Protein AF-A0A9E4DW51-F1 (afdb_monomer_lite)

Secondary structure (DSSP, 8-state):
----TTSS--TT--HHHHHHHHHHHTTS-HHHHHHHHT--HHHHHHHHHHTTHHHHHHHHHHHHHHHHHHHHHHHHHHHHHHHHHHHHHHHHHHHHHHHHHHHHHHHHS---HHHHHHHHHHHHHHHHHHHHHHHHHHHHHHHTT---

pLDDT: mean 76.55, std 10.29, range [35.62, 88.44]

Sequence (148 aa):
MMDFPYDQPLEDEKPRPFTWFMRYRDMESCTEAAPKKGVSLRSLKQYSVDFHWQQRCEAYDTQIAKEAAKTLMEKRQNELDAFIDQDFSIATRMQGLVDKKLEVLEETEDVDVKELRTLAGAYKESRVWVQELLGLLEDEREGTGEKG

Radius of gyration: 31.22 Å; chains: 1; bounding box: 61×28×83 Å

Structure (mmCIF, N/CA/C/O backbone):
data_AF-A0A9E4DW51-F1
#
_entry.id   AF-A0A9E4DW51-F1
#
loop_
_atom_site.group_PDB
_atom_site.id
_atom_site.type_symbol
_atom_site.label_atom_id
_atom_site.label_alt_id
_atom_site.label_comp_id
_atom_site.label_asym_id
_atom_site.label_entity_id
_atom_site.label_seq_id
_atom_site.pdbx_PDB_ins_code
_atom_site.Cartn_x
_atom_site.Cartn_y
_atom_site.Cartn_z
_atom_site.occupancy
_atom_site.B_iso_or_equiv
_atom_site.auth_seq_id
_atom_site.auth_comp_id
_atom_site.auth_asym_id
_atom_site.auth_atom_id
_atom_site.pdbx_PDB_model_num
ATOM 1 N N . MET A 1 1 ? 1.664 -14.197 -12.665 1.00 48.12 1 MET A N 1
ATOM 2 C CA . MET A 1 1 ? 2.814 -13.498 -13.269 1.00 48.12 1 MET A CA 1
ATOM 3 C C . MET A 1 1 ? 2.240 -12.762 -14.466 1.00 48.12 1 MET A C 1
ATOM 5 O O . MET A 1 1 ? 1.739 -13.443 -15.349 1.00 48.12 1 MET A O 1
ATOM 9 N N . MET A 1 2 ? 2.103 -11.432 -14.415 1.00 47.06 2 MET A N 1
ATOM 10 C CA . MET A 1 2 ? 1.640 -10.682 -15.592 1.00 47.06 2 MET A CA 1
ATOM 11 C C . MET A 1 2 ? 2.735 -10.752 -16.657 1.00 47.06 2 MET A C 1
ATOM 13 O O . MET A 1 2 ? 3.902 -10.558 -16.329 1.00 47.06 2 MET A O 1
ATOM 17 N N . ASP A 1 3 ? 2.353 -11.052 -17.896 1.00 54.34 3 ASP A N 1
ATOM 18 C CA . ASP A 1 3 ? 3.236 -10.946 -19.057 1.00 54.34 3 ASP A CA 1
ATOM 19 C C . ASP A 1 3 ? 3.535 -9.459 -19.275 1.00 54.34 3 ASP A C 1
ATOM 21 O O . ASP A 1 3 ? 2.663 -8.686 -19.680 1.00 54.34 3 ASP A O 1
ATOM 25 N N . PHE A 1 4 ? 4.749 -9.031 -18.934 1.00 62.12 4 PHE A N 1
ATOM 26 C CA . PHE A 1 4 ? 5.178 -7.668 -19.199 1.00 62.12 4 PHE A CA 1
ATOM 27 C C . PHE A 1 4 ? 5.436 -7.526 -20.708 1.00 62.12 4 PHE A C 1
ATOM 29 O O . PHE A 1 4 ? 6.161 -8.347 -21.274 1.00 62.12 4 PHE A O 1
ATOM 36 N N . PRO A 1 5 ? 4.905 -6.494 -21.388 1.00 62.78 5 PRO A N 1
ATOM 37 C CA . PRO A 1 5 ? 5.003 -6.382 -22.845 1.00 62.78 5 PRO A CA 1
ATOM 38 C C . PRO A 1 5 ? 6.446 -6.313 -23.366 1.00 62.78 5 PRO A C 1
ATOM 40 O O . PRO A 1 5 ? 6.681 -6.603 -24.535 1.00 62.78 5 PRO A O 1
ATOM 43 N N . TYR A 1 6 ? 7.425 -5.979 -22.514 1.00 64.25 6 TYR A N 1
ATOM 44 C CA . TYR A 1 6 ? 8.845 -5.984 -22.880 1.00 64.25 6 TYR A CA 1
ATOM 45 C C . TYR A 1 6 ? 9.662 -7.139 -22.283 1.00 64.25 6 TYR A C 1
ATOM 47 O O . TYR A 1 6 ? 10.870 -7.169 -22.516 1.00 64.25 6 TYR A O 1
ATOM 55 N N . ASP A 1 7 ? 9.034 -8.088 -21.577 1.00 67.88 7 ASP A N 1
ATOM 56 C CA . ASP A 1 7 ? 9.627 -9.399 -21.254 1.00 67.88 7 ASP A CA 1
ATOM 57 C C . ASP A 1 7 ? 9.482 -10.392 -22.425 1.00 67.88 7 ASP A C 1
ATOM 59 O O . ASP A 1 7 ? 9.924 -11.541 -22.347 1.00 67.88 7 ASP A O 1
ATOM 63 N N . GLN A 1 8 ? 8.931 -9.927 -23.548 1.00 73.44 8 GLN A N 1
ATOM 64 C CA . GLN A 1 8 ? 8.915 -10.627 -24.823 1.00 73.44 8 GLN A CA 1
ATOM 65 C C . GLN A 1 8 ? 9.781 -9.880 -25.855 1.00 73.44 8 GLN A C 1
ATOM 67 O O . GLN A 1 8 ? 9.911 -8.648 -25.793 1.00 73.44 8 GLN A O 1
ATOM 72 N N . PRO A 1 9 ? 10.419 -10.604 -26.793 1.00 76.44 9 PRO A N 1
ATOM 73 C CA . PRO A 1 9 ? 11.093 -9.976 -27.922 1.00 76.44 9 PRO A CA 1
ATOM 74 C C . PRO A 1 9 ? 10.082 -9.190 -28.761 1.00 76.44 9 PRO A C 1
ATOM 76 O O . PRO A 1 9 ? 8.945 -9.626 -28.938 1.00 76.44 9 PRO A O 1
ATOM 79 N N . LEU A 1 10 ? 10.506 -8.045 -29.304 1.00 80.44 10 LEU A N 1
ATOM 80 C CA . LEU A 1 10 ? 9.725 -7.368 -30.342 1.00 80.44 10 LEU A CA 1
ATOM 81 C C . LEU A 1 10 ? 9.589 -8.286 -31.569 1.00 80.44 10 LEU A C 1
ATOM 83 O O . LEU A 1 10 ? 10.426 -9.160 -31.782 1.00 80.44 10 LEU A O 1
ATOM 87 N N . GLU A 1 11 ? 8.559 -8.070 -32.388 1.00 74.31 11 GLU A N 1
ATOM 88 C CA . GLU A 1 11 ? 8.209 -8.946 -33.522 1.00 74.31 11 GLU A CA 1
ATOM 89 C C . GLU A 1 11 ? 9.388 -9.162 -34.499 1.00 74.31 11 GLU A C 1
ATOM 91 O O . GLU A 1 11 ? 9.609 -10.273 -34.982 1.00 74.31 11 GLU A O 1
ATOM 96 N N . ASP A 1 12 ? 10.229 -8.135 -34.671 1.00 79.38 12 ASP A N 1
ATOM 97 C CA . ASP A 1 12 ? 11.446 -8.165 -35.497 1.00 79.38 12 ASP A CA 1
ATOM 98 C C . ASP A 1 12 ? 12.749 -8.414 -34.700 1.00 79.38 12 ASP A C 1
ATOM 100 O O . ASP A 1 12 ? 13.848 -8.506 -35.265 1.00 79.38 12 ASP A O 1
ATOM 104 N N . GLU A 1 13 ? 12.673 -8.522 -33.370 1.00 77.00 13 GLU A N 1
ATO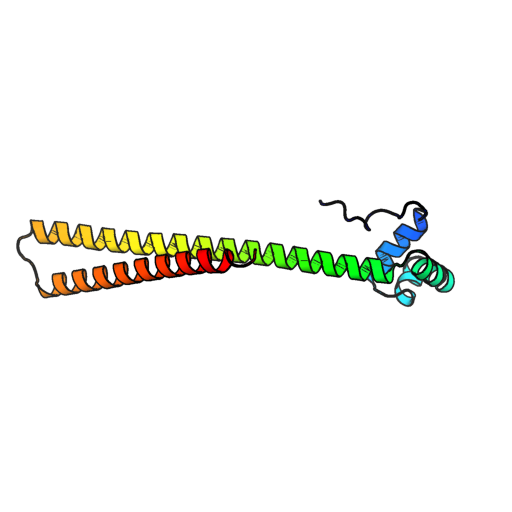M 105 C CA . GLU A 1 13 ? 13.830 -8.734 -32.500 1.00 77.00 13 GLU A CA 1
ATOM 106 C C . GLU A 1 13 ? 14.179 -10.222 -32.429 1.00 77.00 13 GLU A C 1
ATOM 108 O O . GLU A 1 13 ? 13.502 -11.045 -31.814 1.00 77.00 13 GLU A O 1
ATOM 113 N N . LYS A 1 14 ? 15.309 -10.590 -33.041 1.00 78.81 14 LYS A N 1
ATOM 114 C CA . LYS A 1 14 ? 15.816 -11.965 -32.950 1.00 78.81 14 LYS A CA 1
ATOM 115 C C . LYS A 1 14 ? 16.011 -12.365 -31.471 1.00 78.81 14 LYS A C 1
ATOM 117 O O . LYS A 1 14 ? 16.449 -11.538 -30.668 1.00 78.81 14 LYS A O 1
ATOM 122 N N . PRO A 1 15 ? 15.851 -13.657 -31.112 1.00 76.69 15 PRO A N 1
ATOM 123 C CA . PRO A 1 15 ? 15.961 -14.115 -29.721 1.00 76.69 15 PRO A CA 1
ATOM 124 C C . PRO A 1 15 ? 17.280 -13.735 -29.032 1.00 76.69 15 PRO A C 1
ATOM 126 O O . PRO A 1 15 ? 17.330 -13.494 -27.830 1.00 76.69 15 PRO A O 1
ATOM 129 N N . ARG A 1 16 ? 18.378 -13.668 -29.792 1.00 78.06 16 ARG A N 1
ATOM 130 C CA . ARG A 1 16 ? 19.718 -13.391 -29.261 1.00 78.06 16 ARG A CA 1
ATOM 131 C C . ARG A 1 16 ? 19.882 -11.929 -28.785 1.00 78.06 16 ARG A C 1
ATOM 133 O O . ARG A 1 16 ? 20.267 -11.775 -27.625 1.00 78.06 16 ARG A O 1
ATOM 140 N N . PRO A 1 17 ? 19.566 -10.891 -29.590 1.00 78.50 17 PRO A N 1
ATOM 141 C CA . PRO A 1 17 ? 19.430 -9.503 -29.130 1.00 78.50 17 PRO A CA 1
ATOM 142 C C . PRO A 1 17 ? 18.559 -9.326 -27.887 1.00 78.50 17 PRO A C 1
ATOM 144 O O . PRO A 1 17 ? 18.995 -8.679 -26.939 1.00 78.50 17 PRO A 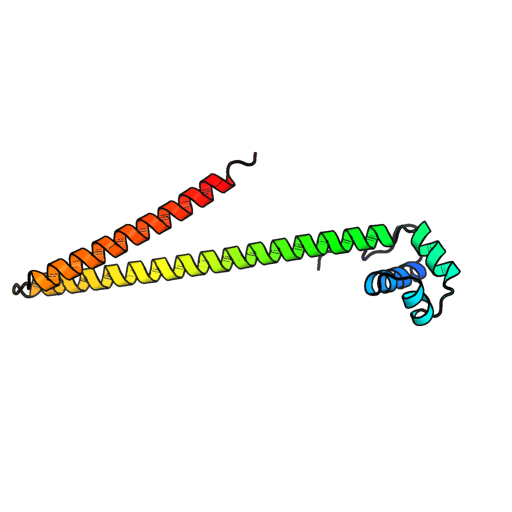O 1
ATOM 147 N N . PHE A 1 18 ? 17.412 -10.002 -27.819 1.00 81.44 18 PHE A N 1
ATOM 148 C CA . PHE A 1 18 ? 16.530 -9.918 -26.656 1.00 81.44 18 PHE A CA 1
ATOM 149 C C . PHE A 1 18 ? 17.206 -10.412 -25.359 1.00 81.44 18 PHE A C 1
ATOM 151 O O . PHE A 1 18 ? 17.127 -9.780 -24.307 1.00 81.44 18 PHE A O 1
ATOM 158 N N . THR A 1 19 ? 18.005 -11.487 -25.417 1.00 81.69 19 THR A N 1
ATOM 159 C CA . THR A 1 19 ? 18.789 -11.907 -24.236 1.00 81.69 19 THR A CA 1
ATOM 160 C C . THR A 1 19 ? 19.867 -10.902 -23.812 1.00 81.69 19 THR A C 1
ATOM 162 O O . THR A 1 19 ? 20.363 -10.977 -22.681 1.00 81.69 19 THR A O 1
ATOM 165 N N . TRP A 1 20 ? 20.307 -10.022 -24.716 1.00 83.75 20 TRP A N 1
ATOM 166 C CA . TRP A 1 20 ? 21.240 -8.937 -24.412 1.00 83.75 20 TRP A CA 1
ATOM 167 C C . TRP A 1 20 ? 20.505 -7.759 -23.784 1.00 83.75 20 TRP A C 1
ATOM 169 O O . TRP A 1 20 ? 20.995 -7.252 -22.778 1.00 83.75 20 TRP A O 1
ATOM 179 N N . PHE A 1 21 ? 19.315 -7.422 -24.293 1.00 83.75 21 PHE A N 1
ATOM 180 C CA . PHE A 1 21 ? 18.410 -6.443 -23.693 1.00 83.75 21 PHE A CA 1
ATOM 181 C C . PHE A 1 21 ? 18.150 -6.739 -22.213 1.00 83.75 21 PHE A C 1
ATOM 183 O O . PHE A 1 21 ? 18.389 -5.874 -21.380 1.00 83.75 21 PHE A O 1
ATOM 190 N N . MET A 1 22 ? 17.793 -7.980 -21.859 1.00 83.19 22 MET A N 1
ATOM 191 C CA . MET A 1 22 ? 17.538 -8.362 -20.459 1.00 83.19 22 MET A CA 1
ATOM 192 C C . MET A 1 22 ? 18.717 -8.042 -19.527 1.00 83.19 22 MET A C 1
ATOM 194 O O . MET A 1 22 ? 18.521 -7.606 -18.401 1.00 83.19 22 MET A O 1
ATOM 198 N N . ARG A 1 23 ? 19.963 -8.215 -19.994 1.00 82.25 23 ARG A N 1
ATOM 199 C CA . ARG A 1 23 ? 21.151 -7.850 -19.200 1.00 82.25 23 ARG A CA 1
ATOM 200 C C . ARG A 1 23 ? 21.485 -6.373 -19.237 1.00 82.25 23 ARG A C 1
ATOM 202 O O . ARG A 1 23 ? 22.084 -5.888 -18.287 1.00 82.25 23 ARG A O 1
ATOM 209 N N . TYR A 1 24 ? 21.175 -5.701 -20.338 1.00 81.69 24 TYR A N 1
ATOM 210 C CA . TYR A 1 24 ? 21.297 -4.257 -20.429 1.00 81.69 24 TYR A CA 1
ATOM 211 C C . TYR A 1 24 ? 20.335 -3.583 -19.447 1.00 81.69 24 TYR A C 1
ATOM 213 O O . TYR A 1 24 ? 20.778 -2.713 -18.714 1.00 81.69 24 TYR A O 1
ATOM 221 N N . ARG A 1 25 ? 19.086 -4.054 -19.344 1.00 83.25 25 ARG A N 1
ATOM 222 C CA . ARG A 1 25 ? 18.108 -3.607 -18.343 1.00 83.25 25 ARG A CA 1
ATOM 223 C C . ARG A 1 25 ? 18.640 -3.748 -16.916 1.00 83.25 25 ARG A C 1
ATOM 225 O O . ARG A 1 25 ? 18.591 -2.794 -16.161 1.00 83.25 25 ARG A O 1
ATOM 232 N N . ASP A 1 26 ? 19.225 -4.899 -16.576 1.00 79.56 26 ASP A N 1
ATOM 233 C CA . ASP A 1 26 ? 19.764 -5.149 -15.227 1.00 79.56 26 ASP A CA 1
ATOM 234 C C . ASP A 1 26 ? 20.999 -4.287 -14.860 1.00 79.56 26 ASP A C 1
ATOM 236 O O . ASP A 1 26 ? 21.407 -4.278 -13.700 1.00 79.56 26 ASP A O 1
ATOM 240 N N . MET A 1 27 ? 21.673 -3.655 -15.831 1.00 76.94 27 MET A N 1
ATOM 241 C CA . MET A 1 27 ? 22.951 -2.941 -15.622 1.00 76.94 27 MET A CA 1
ATOM 242 C C . MET A 1 27 ? 22.945 -1.491 -16.116 1.00 76.94 27 MET A C 1
ATOM 244 O O . MET A 1 27 ? 23.951 -0.804 -15.976 1.00 76.94 27 MET A O 1
ATOM 248 N N . GLU A 1 28 ? 21.875 -1.065 -16.788 1.00 70.44 28 GLU A N 1
ATOM 249 C CA . GLU A 1 28 ? 21.659 0.254 -17.404 1.00 70.44 28 GLU A CA 1
ATOM 250 C C . GLU A 1 28 ? 22.773 0.746 -18.357 1.00 70.44 28 GLU A C 1
ATOM 252 O O . GLU A 1 28 ? 22.758 1.882 -18.833 1.00 70.44 28 GLU A O 1
ATOM 257 N N . SER A 1 29 ? 23.749 -0.104 -18.705 1.00 77.44 29 SER A N 1
ATOM 258 C CA . SER A 1 29 ? 24.930 0.312 -19.458 1.00 77.44 29 SER A CA 1
ATOM 259 C C . SER A 1 29 ? 25.436 -0.723 -20.457 1.00 77.44 29 SER A C 1
ATOM 261 O O . SER A 1 29 ? 25.736 -1.880 -20.146 1.00 77.44 29 SER A O 1
ATOM 263 N N . CYS A 1 30 ? 25.644 -0.260 -21.694 1.00 79.25 30 CYS A N 1
ATOM 264 C CA . CYS A 1 30 ? 26.222 -1.070 -22.762 1.00 79.25 30 CYS A CA 1
ATOM 265 C C . CYS A 1 30 ? 27.678 -1.472 -22.473 1.00 79.25 30 CYS A C 1
ATOM 267 O O . CYS A 1 30 ? 28.112 -2.541 -22.907 1.00 79.25 30 CYS A O 1
ATOM 269 N N . THR A 1 31 ? 28.444 -0.627 -21.770 1.00 80.81 31 THR A N 1
ATOM 270 C CA . THR A 1 31 ? 29.859 -0.894 -21.456 1.00 80.81 31 THR A CA 1
ATOM 271 C C . THR A 1 31 ? 30.018 -2.011 -20.435 1.00 80.81 31 THR A C 1
ATOM 273 O O . THR A 1 31 ? 31.008 -2.734 -20.482 1.00 80.81 31 THR A O 1
ATOM 276 N N . GLU A 1 32 ? 29.025 -2.197 -19.568 1.00 80.94 32 GLU A N 1
ATOM 277 C CA . GLU A 1 32 ? 29.008 -3.262 -18.565 1.00 80.94 32 GLU A CA 1
ATOM 278 C C . GLU A 1 32 ? 28.357 -4.549 -19.084 1.00 80.94 32 GLU A C 1
ATOM 280 O O . GLU A 1 32 ? 28.824 -5.655 -18.790 1.00 80.94 32 GLU A O 1
ATOM 285 N N . ALA A 1 33 ? 27.316 -4.423 -19.914 1.00 81.81 33 ALA A N 1
ATOM 286 C CA . ALA A 1 33 ? 26.606 -5.565 -20.485 1.00 81.81 33 ALA A CA 1
ATOM 287 C C . ALA A 1 33 ? 27.427 -6.311 -21.558 1.00 81.81 33 ALA A C 1
ATOM 289 O O . ALA A 1 33 ? 27.365 -7.543 -21.641 1.00 81.81 33 ALA A O 1
ATOM 290 N N . ALA A 1 34 ? 28.218 -5.595 -22.370 1.00 80.62 34 ALA A N 1
ATOM 291 C CA . ALA A 1 34 ? 28.954 -6.168 -23.503 1.00 80.62 34 ALA A CA 1
ATOM 292 C C . ALA A 1 34 ? 29.997 -7.242 -23.110 1.00 80.62 34 ALA A C 1
ATOM 294 O O . ALA A 1 34 ? 29.930 -8.346 -23.668 1.00 80.62 34 ALA A O 1
ATOM 295 N N . PRO A 1 35 ? 30.892 -7.018 -22.121 1.00 81.69 35 PRO A N 1
ATOM 296 C CA . PRO A 1 35 ? 31.840 -8.040 -21.669 1.00 81.69 35 PRO A CA 1
ATOM 297 C C . PRO A 1 35 ? 31.145 -9.288 -21.112 1.00 81.69 35 PRO A C 1
ATOM 299 O O . PRO A 1 35 ? 31.529 -10.408 -21.438 1.00 81.69 35 PRO A O 1
ATOM 302 N N . LYS A 1 36 ? 30.070 -9.111 -20.331 1.00 81.38 36 LYS A N 1
ATOM 303 C CA . LYS A 1 36 ? 29.328 -10.216 -19.697 1.00 81.38 36 LYS A CA 1
ATOM 304 C C . LYS A 1 36 ? 28.545 -11.075 -20.692 1.00 81.38 36 LYS A C 1
ATOM 306 O O . LYS A 1 36 ? 28.203 -12.214 -20.382 1.00 81.38 36 LYS A O 1
ATOM 311 N N . LYS A 1 37 ? 28.255 -10.551 -21.885 1.00 80.69 37 LYS A N 1
ATOM 312 C CA . LYS A 1 37 ? 27.628 -11.307 -22.978 1.00 80.69 37 LYS A CA 1
ATOM 313 C C . LYS A 1 37 ? 28.612 -11.811 -24.029 1.00 80.69 37 LYS A C 1
ATOM 315 O O . LYS A 1 37 ? 28.193 -12.565 -24.905 1.00 80.69 37 LYS A O 1
ATOM 320 N N . GLY A 1 38 ? 29.887 -11.426 -23.948 1.00 82.06 38 GLY A N 1
ATOM 321 C CA . GLY A 1 38 ? 30.880 -11.754 -24.970 1.00 82.06 38 GLY A CA 1
ATOM 322 C C . GLY A 1 38 ? 30.544 -11.133 -26.330 1.00 82.06 38 GLY A C 1
ATOM 323 O O . GLY A 1 38 ? 30.740 -11.766 -27.365 1.00 82.06 38 GLY A O 1
ATOM 324 N N . VAL A 1 39 ? 29.976 -9.922 -26.335 1.00 83.94 39 VAL A N 1
ATOM 325 C CA . VAL A 1 39 ? 29.531 -9.215 -27.549 1.00 83.94 39 VAL A CA 1
ATOM 326 C C . VAL A 1 39 ? 30.308 -7.915 -27.691 1.00 83.94 39 VAL A C 1
ATOM 328 O O . VAL A 1 39 ? 30.687 -7.294 -26.701 1.00 83.94 39 VAL A O 1
ATOM 331 N N . SER A 1 40 ? 30.541 -7.474 -28.929 1.00 88.19 40 SER A N 1
ATOM 332 C CA . SER A 1 40 ? 31.194 -6.187 -29.160 1.00 88.19 40 SER A CA 1
ATOM 333 C C . SER A 1 40 ? 30.326 -5.026 -28.657 1.00 88.19 40 SER A C 1
ATOM 335 O O . SER A 1 40 ? 29.114 -4.990 -28.891 1.00 88.19 40 SER A O 1
ATOM 337 N N . LEU A 1 41 ? 30.959 -4.036 -28.021 1.00 87.00 41 LEU A N 1
ATOM 338 C CA . LEU A 1 41 ? 30.281 -2.821 -27.557 1.00 87.00 41 LEU A CA 1
ATOM 339 C C . LEU A 1 41 ? 29.551 -2.102 -28.700 1.00 87.00 41 LEU A C 1
ATOM 341 O O . LEU A 1 41 ? 28.460 -1.579 -28.507 1.00 87.00 41 LEU A O 1
ATOM 345 N N . ARG A 1 42 ? 30.140 -2.098 -29.903 1.00 88.25 42 ARG A N 1
ATOM 346 C CA . ARG A 1 42 ? 29.547 -1.475 -31.091 1.00 88.25 42 ARG A CA 1
ATOM 347 C C . ARG A 1 42 ? 28.238 -2.150 -31.485 1.00 88.25 42 ARG A C 1
ATOM 349 O O . ARG A 1 42 ? 27.258 -1.456 -31.722 1.00 88.25 42 ARG A O 1
ATOM 356 N N . SER A 1 43 ? 28.220 -3.482 -31.532 1.00 84.88 43 SER A N 1
ATOM 357 C CA . SER A 1 43 ? 27.000 -4.237 -31.823 1.00 84.88 43 SER A CA 1
ATOM 358 C C . SER A 1 43 ? 25.936 -3.944 -30.773 1.00 84.88 43 SER A C 1
ATOM 360 O O . SER A 1 43 ? 24.816 -3.616 -31.127 1.00 84.88 43 SER A O 1
ATOM 362 N N . LEU A 1 44 ? 26.293 -3.995 -29.490 1.00 84.94 44 LEU A N 1
ATOM 363 C CA . LEU A 1 44 ? 25.327 -3.809 -28.411 1.00 84.94 44 LEU A CA 1
ATOM 364 C C . LEU A 1 44 ? 24.737 -2.387 -28.392 1.00 84.94 44 LEU A C 1
ATOM 366 O O . LEU A 1 44 ? 23.535 -2.241 -28.212 1.00 84.94 44 LEU A O 1
ATOM 370 N N . LYS A 1 45 ? 25.545 -1.357 -28.686 1.00 86.81 45 LYS A N 1
ATOM 371 C CA . LYS A 1 45 ? 25.056 0.018 -28.892 1.00 86.81 45 LYS A CA 1
ATOM 372 C C . LYS A 1 45 ? 24.109 0.135 -30.086 1.00 86.81 45 LYS A C 1
ATOM 374 O O . LYS A 1 45 ? 23.098 0.813 -29.974 1.00 86.81 45 LYS A O 1
ATOM 379 N N . GLN A 1 46 ? 24.421 -0.525 -31.202 1.00 87.94 46 GLN A N 1
ATOM 380 C CA . GLN A 1 46 ? 23.552 -0.527 -32.381 1.00 87.94 46 GLN A CA 1
ATOM 381 C C . GLN A 1 46 ? 22.181 -1.129 -32.043 1.00 87.94 46 GLN A C 1
ATOM 383 O O . GLN A 1 46 ? 21.165 -0.483 -32.256 1.00 87.94 46 GLN A O 1
ATOM 388 N N . TYR A 1 47 ? 22.163 -2.306 -31.410 1.00 86.31 47 TYR A N 1
ATOM 389 C CA . TYR A 1 47 ? 20.923 -2.949 -30.967 1.00 86.31 47 TYR A CA 1
ATOM 390 C C . TYR A 1 47 ? 20.159 -2.113 -29.929 1.00 86.31 47 TYR A C 1
ATOM 392 O O . TYR A 1 47 ? 18.940 -2.013 -30.004 1.00 86.31 47 TYR A O 1
ATOM 400 N N . SER A 1 48 ? 20.867 -1.471 -28.994 1.00 86.75 48 SER A N 1
ATOM 401 C CA . SER A 1 48 ? 20.266 -0.575 -27.998 1.00 86.75 48 SER A CA 1
ATOM 402 C C . SER A 1 48 ? 19.498 0.585 -28.637 1.00 86.75 48 SER A C 1
ATOM 404 O O . SER A 1 48 ? 18.413 0.926 -28.164 1.00 86.75 48 SER A O 1
ATOM 406 N N . VAL A 1 49 ? 20.024 1.146 -29.731 1.00 87.88 49 VAL A N 1
ATOM 407 C CA . VAL A 1 49 ? 19.363 2.206 -30.501 1.00 87.88 49 VAL A CA 1
ATOM 408 C C . VAL A 1 49 ? 18.225 1.645 -31.354 1.00 87.88 49 VAL A C 1
ATOM 410 O O . VAL A 1 49 ? 17.110 2.150 -31.254 1.00 87.88 49 VAL A O 1
ATOM 413 N N . ASP A 1 50 ? 18.485 0.595 -32.141 1.00 88.44 50 ASP A N 1
ATOM 414 C CA . ASP A 1 50 ? 17.528 0.026 -33.105 1.00 88.44 50 ASP A CA 1
ATOM 415 C C . ASP A 1 50 ? 16.251 -0.500 -32.435 1.00 88.44 50 ASP A C 1
ATOM 417 O O . ASP A 1 50 ? 15.170 -0.422 -33.010 1.00 88.44 50 ASP A O 1
ATOM 421 N N . PHE A 1 51 ? 16.368 -1.015 -31.209 1.00 85.75 51 PHE A N 1
ATOM 422 C CA . PHE A 1 51 ? 15.256 -1.589 -30.445 1.00 85.75 51 PHE A CA 1
ATOM 423 C C . PHE A 1 51 ? 14.857 -0.738 -29.230 1.00 85.75 51 PHE A C 1
ATOM 425 O O . PHE A 1 51 ? 14.173 -1.233 -28.329 1.00 85.75 51 PHE A O 1
ATOM 432 N N . HIS A 1 52 ? 15.296 0.527 -29.188 1.00 87.38 52 HIS A N 1
ATOM 433 C CA . HIS A 1 52 ? 14.930 1.524 -28.174 1.00 87.38 52 HIS A CA 1
ATOM 434 C C . HIS A 1 52 ? 15.049 1.021 -26.727 1.00 87.38 52 HIS A C 1
ATOM 436 O O . HIS A 1 52 ? 14.184 1.264 -25.883 1.00 87.38 52 HIS A O 1
ATOM 442 N N . TRP A 1 53 ? 16.130 0.302 -26.423 1.00 87.25 53 TRP A N 1
ATOM 443 C CA . TRP A 1 53 ? 16.277 -0.401 -25.149 1.00 87.25 53 TRP A CA 1
ATOM 444 C C . TRP A 1 53 ? 16.195 0.525 -23.936 1.00 87.25 53 TRP A C 1
ATOM 446 O O . TRP A 1 53 ? 15.598 0.141 -22.938 1.00 87.25 53 TRP A O 1
ATOM 456 N N . GLN A 1 54 ? 16.736 1.743 -24.021 1.00 85.88 54 GLN A N 1
ATOM 457 C CA . GLN A 1 54 ? 16.671 2.706 -22.919 1.00 85.88 54 GLN A CA 1
ATOM 458 C C . GLN A 1 54 ? 15.219 3.081 -22.570 1.00 85.88 54 GLN A C 1
ATOM 460 O O . GLN A 1 54 ? 14.821 2.958 -21.417 1.00 85.88 54 GLN A O 1
ATOM 465 N N . GLN A 1 55 ? 14.402 3.434 -23.567 1.00 87.12 55 GLN A N 1
ATOM 466 C CA . GLN A 1 55 ? 12.988 3.784 -23.358 1.00 87.12 55 GLN A CA 1
ATOM 467 C C . GLN A 1 55 ? 12.188 2.608 -22.782 1.00 87.12 55 GLN A C 1
ATOM 469 O O . GLN A 1 55 ? 11.313 2.793 -21.942 1.00 87.12 55 GLN A O 1
ATOM 474 N N . ARG A 1 56 ? 12.508 1.379 -23.207 1.00 85.56 56 ARG A N 1
ATOM 475 C CA . ARG A 1 56 ? 11.889 0.157 -22.671 1.00 85.56 56 ARG A CA 1
ATOM 476 C C . ARG A 1 56 ? 12.251 -0.079 -21.202 1.00 85.56 56 ARG A C 1
ATOM 478 O O . ARG A 1 56 ? 11.397 -0.538 -20.450 1.00 85.56 56 ARG A O 1
ATOM 485 N N . CYS A 1 57 ? 13.489 0.224 -20.801 1.00 85.31 57 CYS A N 1
ATOM 486 C CA . CYS A 1 57 ? 13.909 0.147 -19.397 1.00 85.31 57 CYS A CA 1
ATOM 487 C C . CYS A 1 57 ? 13.166 1.193 -18.557 1.00 85.31 57 CYS A C 1
ATOM 489 O O . CYS A 1 57 ? 12.511 0.830 -17.590 1.00 85.31 57 CYS A O 1
ATOM 491 N N . GLU A 1 58 ? 13.139 2.453 -19.003 1.00 86.19 58 GLU A N 1
ATOM 492 C CA . GLU A 1 58 ? 12.422 3.538 -18.313 1.00 86.19 58 GLU A CA 1
ATOM 493 C C . GLU A 1 58 ? 10.920 3.227 -18.141 1.00 86.19 58 GLU A C 1
ATOM 495 O O . GLU A 1 58 ? 10.333 3.474 -17.082 1.00 86.19 58 GLU A O 1
ATOM 500 N N . ALA A 1 59 ? 10.290 2.635 -19.162 1.00 84.88 59 ALA A N 1
ATOM 501 C CA . ALA A 1 59 ? 8.899 2.191 -19.099 1.00 84.88 59 ALA A CA 1
ATOM 502 C C . ALA A 1 59 ? 8.686 1.046 -18.089 1.00 84.88 59 ALA A C 1
ATOM 504 O O . ALA A 1 59 ? 7.696 1.055 -17.355 1.00 84.88 59 ALA A O 1
ATOM 505 N N . TYR A 1 60 ? 9.614 0.085 -18.026 1.00 84.00 60 TYR A N 1
ATOM 506 C CA . TYR A 1 60 ? 9.601 -0.999 -17.038 1.00 84.00 60 TYR A CA 1
ATOM 507 C C . TYR A 1 60 ? 9.739 -0.478 -15.612 1.00 84.00 60 TYR A C 1
ATOM 509 O O . TYR A 1 60 ? 8.907 -0.811 -14.768 1.00 84.00 60 TYR A O 1
ATOM 517 N N . ASP A 1 61 ? 10.702 0.404 -15.359 1.00 84.38 61 ASP A N 1
ATOM 518 C CA . ASP A 1 61 ? 10.924 0.968 -14.027 1.00 84.38 61 ASP A CA 1
ATOM 519 C C . ASP A 1 61 ? 9.721 1.794 -13.565 1.00 84.38 61 ASP A C 1
ATOM 521 O O . ASP A 1 61 ? 9.271 1.673 -12.424 1.00 84.38 61 ASP A O 1
ATOM 525 N N . THR A 1 62 ? 9.127 2.572 -14.475 1.00 86.69 62 THR A N 1
ATOM 526 C CA . THR A 1 62 ? 7.904 3.338 -14.199 1.00 86.69 62 THR A CA 1
ATOM 527 C C . THR A 1 62 ? 6.737 2.421 -13.832 1.00 86.69 62 THR A C 1
ATOM 529 O O . THR A 1 62 ? 5.995 2.705 -12.887 1.00 86.69 62 THR A O 1
ATOM 532 N N . GLN A 1 63 ? 6.556 1.311 -14.554 1.00 84.94 63 GLN A N 1
ATOM 533 C CA . GLN A 1 63 ? 5.485 0.366 -14.253 1.00 84.94 63 GLN A CA 1
ATOM 534 C C . GLN A 1 63 ? 5.722 -0.357 -12.924 1.00 84.94 63 GLN A C 1
ATOM 536 O O . GLN A 1 63 ? 4.795 -0.425 -12.117 1.00 84.94 63 GLN A O 1
ATOM 541 N N . ILE A 1 64 ? 6.944 -0.822 -12.651 1.00 84.44 64 ILE A N 1
ATOM 542 C CA . ILE A 1 64 ? 7.288 -1.430 -11.358 1.00 84.44 64 ILE A CA 1
ATOM 543 C C . ILE A 1 64 ? 7.044 -0.447 -10.221 1.00 84.44 64 ILE A C 1
ATOM 545 O O . ILE A 1 64 ? 6.442 -0.817 -9.216 1.00 84.44 64 ILE A O 1
ATOM 549 N N . ALA A 1 65 ? 7.460 0.811 -10.371 1.00 84.69 65 ALA A N 1
ATOM 550 C CA . ALA A 1 65 ? 7.216 1.836 -9.365 1.00 84.69 65 ALA A CA 1
ATOM 551 C C . ALA A 1 65 ? 5.711 2.033 -9.121 1.00 84.69 65 ALA A C 1
ATOM 553 O O . ALA A 1 65 ? 5.276 2.128 -7.971 1.00 84.69 65 ALA A O 1
ATOM 554 N N . LYS A 1 66 ? 4.896 2.032 -10.183 1.00 87.44 66 LYS A N 1
ATOM 555 C CA . LYS A 1 66 ? 3.434 2.127 -10.087 1.00 87.44 66 LYS A CA 1
ATOM 556 C C . LYS A 1 66 ? 2.814 0.908 -9.394 1.00 87.44 66 LYS A C 1
ATOM 558 O O . LYS A 1 66 ? 1.931 1.073 -8.556 1.00 87.44 66 LYS A O 1
ATOM 563 N N . GLU A 1 67 ? 3.263 -0.301 -9.715 1.00 85.06 67 GLU A N 1
ATOM 564 C CA . GLU A 1 67 ? 2.788 -1.543 -9.090 1.00 85.06 67 GLU A CA 1
ATOM 565 C C . GLU A 1 67 ? 3.205 -1.640 -7.619 1.00 85.06 67 GLU A C 1
ATOM 567 O O . GLU A 1 67 ? 2.392 -2.002 -6.765 1.00 85.06 67 GLU A O 1
ATOM 572 N N . ALA A 1 68 ? 4.437 -1.247 -7.295 1.00 81.25 68 ALA A N 1
ATOM 573 C CA . ALA A 1 68 ? 4.919 -1.154 -5.924 1.00 81.25 68 ALA A CA 1
ATOM 574 C C . ALA A 1 68 ? 4.110 -0.125 -5.124 1.00 81.25 68 ALA A C 1
ATOM 576 O O . ALA A 1 68 ? 3.697 -0.410 -4.000 1.00 81.25 68 ALA A O 1
ATOM 577 N N . ALA A 1 69 ? 3.818 1.040 -5.713 1.00 85.69 69 ALA A N 1
ATOM 578 C CA . ALA A 1 69 ? 2.965 2.051 -5.095 1.00 85.69 69 ALA A CA 1
ATOM 579 C C . ALA A 1 69 ? 1.545 1.523 -4.849 1.00 85.69 69 ALA A C 1
ATOM 581 O O . ALA A 1 69 ? 1.018 1.696 -3.753 1.00 85.69 69 ALA A O 1
ATOM 582 N N . LYS A 1 70 ? 0.954 0.822 -5.825 1.00 87.06 70 LYS A N 1
ATOM 583 C CA . LYS A 1 70 ? -0.362 0.186 -5.680 1.00 87.06 70 LYS A CA 1
ATOM 584 C C . LYS A 1 70 ? -0.367 -0.847 -4.551 1.00 87.06 70 LYS A C 1
ATOM 586 O O . LYS A 1 70 ? -1.226 -0.791 -3.682 1.00 87.06 70 LYS A O 1
ATOM 591 N N . THR A 1 71 ? 0.627 -1.731 -4.522 1.00 87.12 71 THR A N 1
ATOM 592 C CA . THR A 1 71 ? 0.765 -2.761 -3.480 1.00 87.12 71 THR A CA 1
ATOM 593 C C . THR A 1 71 ? 0.937 -2.131 -2.095 1.00 87.12 71 THR A C 1
ATOM 595 O O . THR A 1 71 ? 0.359 -2.594 -1.116 1.00 87.12 71 THR A O 1
ATOM 598 N N . LEU A 1 72 ? 1.719 -1.051 -1.996 1.00 82.19 72 LEU A N 1
ATOM 599 C CA . LEU A 1 72 ? 1.894 -0.308 -0.750 1.00 82.19 72 LEU A CA 1
ATOM 600 C C . LEU A 1 72 ? 0.592 0.365 -0.301 1.00 82.19 72 LEU A C 1
ATOM 602 O O . LEU A 1 72 ? 0.294 0.349 0.889 1.00 82.19 72 LEU A O 1
ATOM 606 N N . MET A 1 73 ? -0.172 0.946 -1.230 1.00 81.25 73 MET A N 1
ATOM 607 C CA . MET A 1 73 ? -1.484 1.529 -0.940 1.00 81.25 73 MET A CA 1
ATOM 608 C C . MET A 1 73 ? -2.466 0.468 -0.442 1.00 81.25 73 MET A C 1
ATOM 610 O O . MET A 1 73 ? -3.069 0.666 0.604 1.00 81.25 73 MET A O 1
ATOM 614 N N . GLU A 1 74 ? -2.566 -0.676 -1.121 1.00 86.94 74 GLU A N 1
ATOM 615 C CA . GLU A 1 74 ? -3.410 -1.800 -0.689 1.00 86.94 74 GLU A CA 1
ATOM 616 C C . GLU A 1 74 ? -3.000 -2.312 0.696 1.00 86.94 74 GLU A C 1
ATOM 618 O O . GLU A 1 74 ? -3.845 -2.547 1.555 1.00 86.94 74 GLU A O 1
ATOM 623 N N . LYS A 1 75 ? -1.692 -2.433 0.954 1.00 85.31 75 LYS A N 1
ATOM 624 C CA . LYS A 1 75 ? -1.188 -2.833 2.269 1.00 85.31 75 LYS A CA 1
ATOM 625 C C . LYS A 1 75 ? -1.564 -1.824 3.356 1.00 85.31 75 LYS A C 1
ATOM 627 O O . LYS A 1 75 ? -2.006 -2.240 4.420 1.00 85.31 75 LYS A O 1
ATOM 632 N N . ARG A 1 76 ? -1.406 -0.523 3.092 1.00 77.00 76 ARG A N 1
ATOM 633 C CA . ARG A 1 76 ? -1.797 0.537 4.033 1.00 77.00 76 ARG A CA 1
ATOM 634 C C . ARG A 1 76 ? -3.297 0.540 4.296 1.00 77.00 76 ARG A C 1
ATOM 636 O O . ARG A 1 76 ? -3.679 0.698 5.445 1.00 77.00 76 ARG A O 1
ATOM 643 N N . GLN A 1 77 ? -4.116 0.330 3.265 1.00 78.31 77 GLN A N 1
ATOM 644 C CA . GLN A 1 77 ? -5.564 0.222 3.429 1.00 78.31 77 GLN A CA 1
ATOM 645 C C . GLN A 1 77 ? -5.916 -0.954 4.342 1.00 78.31 77 GLN A C 1
ATOM 647 O O . GLN A 1 77 ? -6.623 -0.770 5.319 1.00 78.31 77 GLN A O 1
ATOM 652 N N . ASN A 1 78 ? -5.339 -2.134 4.100 1.00 84.62 78 ASN A N 1
ATOM 653 C CA . ASN A 1 78 ? -5.584 -3.303 4.946 1.00 84.62 78 ASN A CA 1
ATOM 654 C C . ASN A 1 78 ? -5.114 -3.098 6.399 1.00 84.62 78 ASN A C 1
ATOM 656 O O . ASN A 1 78 ? -5.750 -3.588 7.328 1.00 84.62 78 ASN A O 1
ATOM 660 N N . GLU A 1 79 ? -3.982 -2.415 6.610 1.00 78.12 79 GLU A N 1
ATOM 661 C CA . GLU A 1 79 ? -3.493 -2.069 7.953 1.00 78.12 79 GLU A CA 1
ATOM 662 C C . GLU A 1 79 ? -4.437 -1.088 8.662 1.00 78.12 79 GLU A C 1
ATOM 664 O O . GLU A 1 79 ? -4.680 -1.238 9.859 1.00 78.12 79 GLU A O 1
ATOM 669 N N . LEU A 1 80 ? -4.984 -0.119 7.926 1.00 77.12 80 LEU A N 1
ATOM 670 C CA . LEU A 1 80 ? -5.957 0.846 8.428 1.00 77.12 80 LEU A CA 1
ATOM 671 C C . LEU A 1 80 ? -7.287 0.164 8.775 1.00 77.12 80 LEU A C 1
ATOM 673 O O . LEU A 1 80 ? -7.773 0.336 9.889 1.00 77.12 80 LEU A O 1
ATOM 677 N N . ASP A 1 81 ? -7.814 -0.680 7.888 1.00 80.38 81 ASP A N 1
ATOM 678 C CA . ASP A 1 81 ? -9.037 -1.456 8.122 1.00 80.38 81 ASP A CA 1
ATOM 679 C C . ASP A 1 81 ? -8.890 -2.350 9.368 1.00 80.38 81 ASP A C 1
ATOM 681 O O . ASP A 1 81 ? -9.750 -2.357 10.247 1.00 80.38 81 ASP A O 1
ATOM 685 N N . ALA A 1 82 ? -7.753 -3.043 9.510 1.00 83.50 82 ALA A N 1
ATOM 686 C CA . ALA A 1 82 ? -7.477 -3.878 10.680 1.00 83.50 82 ALA A CA 1
ATOM 687 C C . ALA A 1 82 ? -7.360 -3.066 11.981 1.00 83.50 82 ALA A C 1
ATOM 689 O O . ALA A 1 82 ? -7.789 -3.528 13.041 1.00 83.50 82 ALA A O 1
ATOM 690 N N . PHE A 1 83 ? -6.773 -1.868 11.914 1.00 78.06 83 PHE A N 1
ATOM 691 C CA . PHE A 1 83 ? -6.703 -0.950 13.047 1.00 78.06 83 PHE A CA 1
ATOM 692 C C . PHE A 1 83 ? -8.104 -0.488 13.471 1.00 78.06 83 PHE A C 1
ATOM 694 O O . PHE A 1 83 ? -8.439 -0.567 14.652 1.00 78.06 83 PHE A O 1
ATOM 701 N N . ILE A 1 84 ? -8.942 -0.091 12.509 1.00 77.56 84 ILE A N 1
ATOM 702 C CA . ILE A 1 84 ? -10.332 0.317 12.746 1.00 77.56 84 ILE A CA 1
ATOM 703 C C . ILE A 1 84 ? -11.126 -0.820 13.395 1.00 77.56 84 ILE A C 1
ATOM 705 O O . ILE A 1 84 ? -11.771 -0.609 14.422 1.00 77.56 84 ILE A O 1
ATOM 709 N N . ASP A 1 85 ? -11.044 -2.035 12.852 1.00 83.62 85 ASP A N 1
ATOM 710 C CA . ASP A 1 85 ? -11.730 -3.208 13.404 1.00 83.62 85 ASP A CA 1
ATOM 711 C C . ASP A 1 85 ? -11.301 -3.498 14.852 1.00 83.62 85 ASP A C 1
ATOM 713 O O . ASP A 1 85 ? -12.123 -3.840 15.715 1.00 83.62 85 ASP A O 1
ATOM 717 N N . GLN A 1 86 ? -10.005 -3.352 15.143 1.00 83.25 86 GLN A N 1
ATOM 718 C CA . GLN A 1 86 ? -9.473 -3.533 16.488 1.00 83.25 86 GLN A CA 1
ATOM 719 C C . GLN A 1 86 ? -10.000 -2.463 17.455 1.00 83.25 86 GLN A C 1
ATOM 721 O O . GLN A 1 86 ? -10.424 -2.811 18.562 1.00 83.25 86 GLN A O 1
ATOM 726 N N . ASP A 1 87 ? -10.019 -1.197 17.046 1.00 78.06 87 ASP A N 1
ATOM 727 C CA . ASP A 1 87 ? -10.509 -0.089 17.868 1.00 78.06 87 ASP A CA 1
ATOM 728 C C . ASP A 1 87 ? -12.019 -0.191 18.126 1.00 78.06 87 ASP A C 1
ATOM 730 O O . ASP A 1 87 ? -12.455 -0.066 19.277 1.00 78.06 87 ASP A O 1
ATOM 734 N N . PHE A 1 88 ? -12.817 -0.554 17.115 1.00 79.75 88 PHE A N 1
ATOM 735 C CA . PHE A 1 88 ? -14.242 -0.853 17.297 1.00 79.75 88 PHE A CA 1
ATOM 736 C C . PHE A 1 88 ? -14.461 -1.983 18.307 1.00 79.75 88 PHE A C 1
ATOM 738 O O . PHE A 1 88 ? -15.289 -1.862 19.213 1.00 79.75 88 PHE A O 1
ATOM 745 N N . SER A 1 89 ? -13.687 -3.066 18.208 1.00 82.81 89 SER A N 1
ATOM 746 C CA . SER A 1 89 ? -13.760 -4.194 19.143 1.00 82.81 89 SER A CA 1
ATOM 747 C C . SER A 1 89 ? -13.447 -3.781 20.587 1.00 82.81 89 SER A C 1
ATOM 749 O O . SER A 1 89 ? -14.122 -4.221 21.525 1.00 82.81 89 SER A O 1
ATOM 751 N N . ILE A 1 90 ? -12.457 -2.906 20.789 1.00 79.06 90 ILE A N 1
ATOM 752 C CA . ILE A 1 90 ? -12.122 -2.354 22.108 1.00 79.06 90 ILE A CA 1
ATOM 753 C C . ILE A 1 90 ? -13.284 -1.517 22.647 1.00 79.06 90 ILE A C 1
ATOM 755 O O . ILE A 1 90 ? -13.710 -1.740 23.784 1.00 79.06 90 ILE A O 1
ATOM 759 N N . ALA A 1 91 ? -13.835 -0.611 21.837 1.00 76.88 91 ALA A N 1
ATOM 760 C CA . ALA A 1 91 ? -14.954 0.235 22.238 1.00 76.88 91 ALA A CA 1
ATOM 761 C C . ALA A 1 91 ? -16.195 -0.591 22.620 1.00 76.88 91 ALA A C 1
ATOM 763 O O . ALA A 1 91 ? -16.785 -0.367 23.678 1.00 76.88 91 ALA A O 1
ATOM 764 N N . THR A 1 92 ? -16.551 -1.607 21.826 1.00 79.69 92 THR A N 1
ATOM 765 C CA . THR A 1 92 ? -17.667 -2.516 22.141 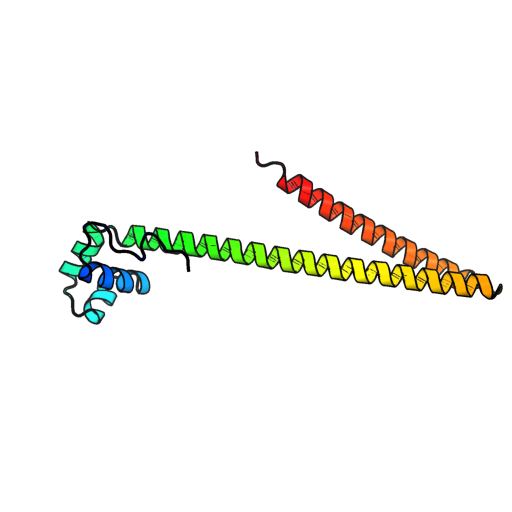1.00 79.69 92 THR A CA 1
ATOM 766 C C . THR A 1 92 ? -17.426 -3.287 23.441 1.00 79.69 92 THR A C 1
ATOM 768 O O . THR A 1 92 ? -18.339 -3.445 24.252 1.00 79.69 92 THR A O 1
ATOM 771 N N . ARG A 1 93 ? -16.194 -3.750 23.695 1.00 80.06 93 ARG A N 1
ATOM 772 C CA . ARG A 1 93 ? -15.852 -4.413 24.965 1.00 80.06 93 ARG A CA 1
ATOM 773 C C . ARG A 1 93 ? -15.965 -3.466 26.155 1.00 80.06 93 ARG A C 1
ATOM 775 O O . ARG A 1 93 ? -16.461 -3.886 27.196 1.00 80.06 93 ARG A O 1
ATOM 782 N N . MET A 1 94 ? -15.521 -2.216 26.013 1.00 76.38 94 MET A N 1
ATOM 783 C CA . MET A 1 94 ? -15.670 -1.200 27.059 1.00 76.38 94 MET A CA 1
ATOM 784 C C . MET A 1 94 ? -17.145 -0.940 27.368 1.00 76.38 94 MET A C 1
ATOM 786 O O . MET A 1 94 ? -17.519 -0.973 28.537 1.00 76.38 94 MET A O 1
ATOM 790 N N . GLN A 1 95 ? -17.988 -0.778 26.344 1.00 76.06 95 GLN A N 1
ATOM 791 C CA . GLN A 1 95 ? -19.438 -0.640 26.517 1.00 76.06 95 GLN A CA 1
ATOM 792 C C . GLN A 1 95 ? -20.028 -1.839 27.269 1.00 76.06 95 GLN A C 1
ATOM 794 O O . GLN A 1 95 ? -20.659 -1.655 28.303 1.00 76.06 95 GLN A O 1
ATOM 799 N N . GLY A 1 96 ? -19.708 -3.070 26.858 1.00 79.25 96 GLY A N 1
ATOM 800 C CA . GLY A 1 96 ? -20.198 -4.267 27.548 1.00 79.25 96 GLY A CA 1
ATOM 801 C C . GLY A 1 96 ? -19.710 -4.415 28.999 1.00 79.25 96 GLY A C 1
ATOM 802 O O . GLY A 1 96 ? -20.392 -5.030 29.818 1.00 79.25 96 GLY A O 1
ATOM 803 N N . LEU A 1 97 ? -18.538 -3.872 29.351 1.00 79.44 97 LEU A N 1
ATOM 804 C CA . LEU A 1 97 ? -18.072 -3.821 30.743 1.00 79.44 97 LEU A CA 1
ATOM 805 C C . LEU A 1 97 ? -18.849 -2.796 31.569 1.00 79.44 97 LEU A C 1
ATOM 807 O O . LEU A 1 97 ? -19.161 -3.075 32.727 1.00 79.44 97 LEU A O 1
ATOM 811 N N . VAL A 1 98 ? -19.150 -1.634 30.984 1.00 76.75 98 VAL A N 1
ATOM 812 C CA . VAL A 1 98 ? -19.997 -0.614 31.609 1.00 76.75 98 VAL A CA 1
ATOM 813 C C . VAL A 1 98 ? -21.390 -1.184 31.863 1.00 76.75 98 VAL A C 1
ATOM 815 O O . VAL A 1 98 ? -21.862 -1.095 32.992 1.00 76.75 98 VAL A O 1
ATOM 818 N N . ASP A 1 99 ? -21.999 -1.825 30.864 1.00 79.56 99 ASP A N 1
ATOM 819 C CA . ASP A 1 99 ? -23.347 -2.394 30.965 1.00 79.56 99 ASP A CA 1
ATOM 820 C C . ASP A 1 99 ? -23.429 -3.436 32.088 1.00 79.56 99 ASP A C 1
ATOM 822 O O . ASP A 1 99 ? -24.265 -3.321 32.979 1.00 79.56 99 ASP A O 1
ATOM 826 N N . LYS A 1 100 ? -22.482 -4.383 32.145 1.00 82.25 100 LYS A N 1
ATOM 827 C CA . LYS A 1 100 ? -22.411 -5.372 33.240 1.00 82.25 100 LYS A CA 1
ATOM 828 C C . LYS A 1 100 ? -22.236 -4.733 34.614 1.00 82.25 100 LYS A C 1
ATOM 830 O O . LYS A 1 100 ? -22.760 -5.229 35.605 1.00 82.25 100 LYS A O 1
ATOM 835 N N . LYS A 1 101 ? -21.439 -3.665 34.704 1.00 76.69 101 LYS A N 1
ATOM 836 C CA . LYS A 1 101 ? -21.243 -2.927 35.958 1.00 76.69 101 LYS A CA 1
ATOM 837 C C . LYS A 1 101 ? -22.524 -2.209 36.381 1.00 76.69 101 LYS A C 1
ATOM 839 O O . LYS A 1 101 ? -22.800 -2.173 37.575 1.00 76.69 101 LYS A O 1
ATOM 844 N N . LEU A 1 102 ? -23.281 -1.662 35.431 1.00 74.25 102 LEU A N 1
ATOM 845 C CA . LEU A 1 102 ? -24.578 -1.041 35.688 1.00 74.25 102 LEU A CA 1
ATOM 846 C C . LEU A 1 102 ? -25.612 -2.074 36.148 1.00 74.25 102 LEU A C 1
ATOM 848 O O . LEU A 1 102 ? -26.249 -1.828 37.164 1.00 74.25 102 LEU A O 1
ATOM 852 N N . GLU A 1 103 ? -25.707 -3.237 35.496 1.00 80.50 103 GLU A N 1
ATOM 853 C CA . GLU A 1 103 ? -26.599 -4.333 35.920 1.00 80.50 103 GLU A CA 1
ATOM 854 C C . GLU A 1 103 ? -26.333 -4.750 37.376 1.00 80.50 103 GLU A C 1
ATOM 856 O O . GLU A 1 103 ? -27.253 -4.814 38.186 1.00 80.50 103 GLU A O 1
ATOM 861 N N . VAL A 1 104 ? -25.063 -4.957 37.746 1.00 79.69 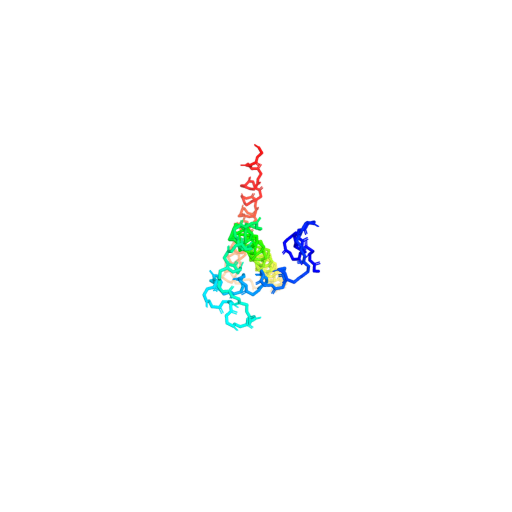104 VAL A N 1
ATOM 862 C CA . VAL A 1 104 ? -24.696 -5.311 39.129 1.00 79.69 104 VAL A CA 1
ATOM 863 C C . VAL A 1 104 ? -25.062 -4.197 40.114 1.00 79.69 104 VAL A C 1
ATOM 865 O O . VAL A 1 104 ? -25.557 -4.488 41.199 1.00 79.69 104 VAL A O 1
ATOM 868 N N . LEU A 1 105 ? -24.829 -2.930 39.752 1.00 71.81 105 LEU A N 1
ATOM 869 C CA . LEU A 1 105 ? -25.177 -1.784 40.599 1.00 71.81 105 LEU A CA 1
ATOM 870 C C . LEU A 1 105 ? -26.695 -1.655 40.801 1.00 71.81 105 LEU A C 1
ATOM 872 O O . LEU A 1 105 ? -27.120 -1.330 41.910 1.00 71.81 105 LEU A O 1
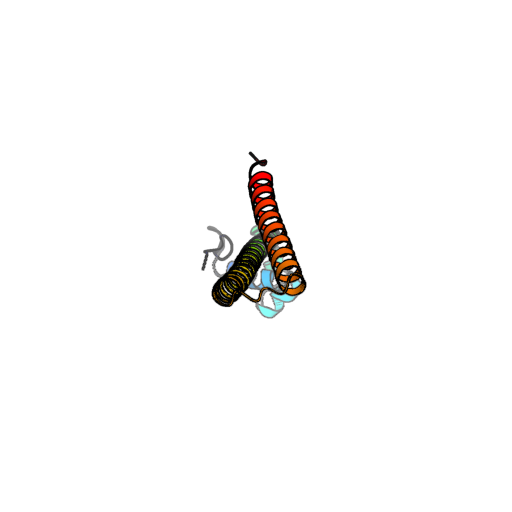ATOM 876 N N . GLU A 1 106 ? -27.499 -1.927 39.768 1.00 70.81 106 GLU A N 1
ATOM 877 C CA . GLU A 1 106 ? -28.965 -1.959 39.857 1.00 70.81 106 GLU A CA 1
ATOM 878 C C . GLU A 1 106 ? -29.459 -3.080 40.782 1.00 70.81 106 GLU A C 1
ATOM 880 O O . GLU A 1 106 ? -30.379 -2.859 41.568 1.00 70.81 106 GLU A O 1
ATOM 885 N N . GLU A 1 107 ? -28.829 -4.258 40.742 1.00 76.44 107 GLU A N 1
ATOM 886 C CA . GLU A 1 107 ? -29.195 -5.397 41.593 1.00 76.44 107 GLU A CA 1
ATOM 887 C C . GLU A 1 107 ? -28.847 -5.194 43.075 1.00 76.44 107 GLU A C 1
ATOM 889 O O . GLU A 1 107 ? -29.533 -5.729 43.948 1.00 76.44 107 GLU A O 1
ATOM 894 N N . THR A 1 108 ? -27.782 -4.450 43.386 1.00 72.56 108 THR A N 1
ATOM 895 C CA . THR A 1 108 ? -27.297 -4.316 44.770 1.00 72.56 108 THR A CA 1
ATOM 896 C C . THR A 1 108 ? -27.981 -3.227 45.604 1.00 72.56 108 THR A C 1
ATOM 898 O O . THR A 1 108 ? -27.740 -3.201 46.808 1.00 72.56 108 THR A O 1
ATOM 901 N N . GLU A 1 109 ? -28.796 -2.335 45.015 1.00 62.94 109 GLU A N 1
ATOM 902 C CA . GLU A 1 109 ? -29.404 -1.120 45.629 1.00 62.94 109 GLU A CA 1
ATOM 903 C C . GLU A 1 109 ? -28.433 -0.155 46.366 1.00 62.94 109 GLU A C 1
ATOM 905 O O . GLU A 1 109 ? -28.808 0.971 46.694 1.00 62.94 109 GLU A O 1
ATOM 910 N N . ASP A 1 110 ? -27.171 -0.537 46.580 1.00 63.28 110 ASP A N 1
ATOM 911 C CA . ASP A 1 110 ? -26.114 0.241 47.226 1.00 63.28 110 ASP A CA 1
ATOM 912 C C . ASP A 1 110 ? -25.237 0.907 46.159 1.00 63.28 110 ASP A C 1
ATOM 914 O O . ASP A 1 110 ? -24.165 0.441 45.768 1.00 63.28 110 ASP A O 1
ATOM 918 N N . VAL A 1 111 ? -25.774 1.987 45.597 1.00 60.19 111 VAL A N 1
ATOM 919 C CA . VAL A 1 111 ? -25.162 2.691 44.476 1.00 60.19 111 VAL A CA 1
ATOM 920 C C . VAL A 1 111 ? -24.244 3.805 44.980 1.00 60.19 111 VAL A C 1
ATOM 922 O O . VAL A 1 111 ? -24.706 4.877 45.385 1.00 60.19 111 VAL A O 1
ATOM 925 N N . ASP A 1 112 ? -22.925 3.610 44.875 1.00 69.44 112 ASP A N 1
ATOM 926 C CA . ASP A 1 112 ? -21.974 4.714 45.025 1.00 69.44 112 ASP A CA 1
ATOM 927 C C . ASP A 1 112 ? -22.090 5.668 43.823 1.00 69.44 112 ASP A C 1
ATOM 929 O O . ASP A 1 112 ? -21.633 5.403 42.707 1.00 69.44 112 ASP A O 1
ATOM 933 N N . VAL A 1 113 ? -22.677 6.839 44.077 1.00 65.12 113 VAL A N 1
ATOM 934 C CA . VAL A 1 113 ? -22.838 7.943 43.118 1.00 65.12 113 VAL A CA 1
ATOM 935 C C . VAL A 1 113 ? -21.511 8.323 42.445 1.00 65.12 113 VAL A C 1
ATOM 937 O O . VAL A 1 113 ? -21.504 8.792 41.302 1.00 65.12 113 VAL A O 1
ATOM 940 N N . LYS A 1 114 ? -20.372 8.133 43.122 1.00 73.50 114 LYS A N 1
ATOM 941 C CA . LYS A 1 114 ? -19.043 8.432 42.581 1.00 73.50 114 LYS A CA 1
ATOM 942 C C . LYS A 1 114 ? -18.578 7.381 41.570 1.00 73.50 114 LYS A C 1
ATOM 944 O O . LYS A 1 114 ? -18.037 7.763 40.526 1.00 73.50 114 LYS A O 1
ATOM 949 N N . GLU A 1 115 ? -18.820 6.096 41.825 1.00 68.94 115 GLU A N 1
ATOM 950 C CA . GLU A 1 115 ? -18.569 5.030 40.846 1.00 68.94 115 GLU A CA 1
ATOM 951 C C . GLU A 1 115 ? -19.476 5.188 39.626 1.00 68.94 115 GLU A C 1
ATOM 953 O O . GLU A 1 115 ? -18.993 5.155 38.493 1.00 68.94 115 GLU A O 1
ATOM 958 N N . LEU A 1 116 ? -20.762 5.469 39.839 1.00 70.81 116 LEU A N 1
ATOM 959 C CA . LEU A 1 116 ? -21.724 5.603 38.746 1.00 70.81 116 LEU A CA 1
ATOM 960 C C . LEU A 1 116 ? -21.417 6.823 37.859 1.00 70.81 116 LEU A C 1
ATOM 962 O O . LEU A 1 116 ? -21.483 6.745 36.633 1.00 70.81 116 LEU A O 1
ATOM 966 N N . ARG A 1 117 ? -20.963 7.936 38.453 1.00 72.94 117 ARG A N 1
ATOM 967 C CA . ARG A 1 117 ? -20.480 9.108 37.701 1.00 72.94 117 ARG A CA 1
ATOM 968 C C . ARG A 1 117 ? -19.210 8.802 36.898 1.00 72.94 117 ARG A C 1
ATOM 970 O O . ARG A 1 117 ? -19.070 9.308 35.787 1.00 72.94 117 ARG A O 1
ATOM 977 N N . THR A 1 118 ? -18.309 7.977 37.432 1.00 78.25 118 THR A N 1
ATOM 978 C CA . THR A 1 118 ? -17.094 7.539 36.720 1.00 78.25 118 THR A CA 1
ATOM 979 C C . THR A 1 118 ? -17.445 6.651 35.524 1.00 78.25 118 THR A C 1
ATOM 981 O O . THR A 1 118 ? -16.955 6.889 34.423 1.00 78.25 118 THR A O 1
ATOM 984 N N . LEU A 1 119 ? -18.352 5.687 35.712 1.00 72.88 119 LEU A N 1
ATOM 985 C CA . LEU A 1 119 ? -18.860 4.810 34.651 1.00 72.88 119 LEU A CA 1
ATOM 986 C C . LEU A 1 119 ? -19.567 5.595 33.540 1.00 72.88 119 LEU A C 1
ATOM 988 O O . LEU A 1 119 ? -19.263 5.408 32.364 1.00 72.88 119 LEU A O 1
ATOM 992 N N . ALA A 1 120 ? -20.455 6.524 33.902 1.00 74.25 120 ALA A N 1
ATOM 993 C CA . ALA A 1 120 ? -21.140 7.381 32.936 1.00 74.25 120 ALA A CA 1
ATOM 994 C C . ALA A 1 120 ? -20.165 8.282 32.153 1.00 74.25 120 ALA A C 1
ATOM 996 O O . ALA A 1 120 ? -20.375 8.534 30.965 1.00 74.25 120 ALA A O 1
ATOM 997 N N . GLY A 1 121 ? -19.090 8.745 32.802 1.00 78.69 121 GLY A N 1
ATOM 998 C CA . GLY A 1 121 ? -18.001 9.480 32.157 1.00 78.69 121 GLY A CA 1
ATOM 999 C C . GLY A 1 121 ? -17.264 8.630 31.121 1.00 78.69 121 GLY A C 1
ATOM 1000 O O . GLY A 1 121 ? -17.182 9.029 29.961 1.00 78.69 121 GLY A O 1
ATOM 1001 N N . ALA A 1 122 ? -16.825 7.430 31.510 1.00 74.06 122 ALA A N 1
ATOM 1002 C CA . ALA A 1 122 ? -16.138 6.498 30.616 1.00 74.06 122 ALA A CA 1
ATOM 1003 C C . ALA A 1 122 ? -17.009 6.105 29.410 1.00 74.06 122 ALA A C 1
ATOM 1005 O O . ALA A 1 122 ? -16.542 6.121 28.274 1.00 74.06 122 ALA A O 1
ATOM 1006 N N . TYR A 1 123 ? -18.300 5.838 29.633 1.00 74.31 123 TYR A N 1
ATOM 1007 C CA . TYR A 1 123 ? -19.247 5.540 28.558 1.00 74.31 123 TYR A CA 1
ATOM 1008 C C . TYR A 1 123 ? -19.418 6.706 27.579 1.00 74.31 123 TYR A C 1
ATOM 1010 O O . TYR A 1 123 ? -19.427 6.506 26.363 1.00 74.31 123 TYR A O 1
ATOM 1018 N N . LYS A 1 124 ? -19.532 7.937 28.094 1.00 78.69 124 LYS A N 1
ATOM 1019 C CA . LYS A 1 124 ? -19.622 9.141 27.261 1.00 78.69 124 LYS A CA 1
ATOM 1020 C C . LYS A 1 124 ? -18.374 9.304 26.394 1.00 78.69 124 LYS A C 1
ATOM 1022 O O . LYS A 1 124 ? -18.517 9.576 25.207 1.00 78.69 124 LYS A O 1
ATOM 1027 N N . GLU A 1 125 ? -17.185 9.127 26.964 1.00 79.06 125 GLU A N 1
ATOM 1028 C CA . GLU A 1 125 ? -15.920 9.212 26.224 1.00 79.06 125 GLU A CA 1
ATOM 1029 C C . GLU A 1 125 ? -15.819 8.126 25.151 1.00 79.06 125 GLU A C 1
ATOM 1031 O O . GLU A 1 125 ? -15.554 8.444 23.994 1.00 79.06 125 GLU A O 1
ATOM 1036 N N . SER A 1 126 ? -16.137 6.869 25.482 1.00 74.31 126 SER A N 1
ATOM 1037 C CA . SER A 1 126 ? -16.171 5.780 24.494 1.00 74.31 126 SER A CA 1
ATOM 1038 C C . SER A 1 126 ? -17.160 6.059 23.359 1.00 74.31 126 SER A C 1
ATOM 1040 O O . SER A 1 126 ? -16.872 5.775 22.201 1.00 74.31 126 SER A O 1
ATOM 1042 N N . ARG A 1 127 ? -18.327 6.641 23.662 1.00 72.94 127 ARG A N 1
ATOM 1043 C CA . ARG A 1 127 ? -19.332 6.987 22.649 1.00 72.94 127 ARG A CA 1
ATOM 1044 C C . ARG A 1 127 ? -18.876 8.122 21.733 1.00 72.94 127 ARG A C 1
ATOM 1046 O O . ARG A 1 127 ? -19.097 8.023 20.531 1.00 72.94 127 ARG A O 1
ATOM 1053 N N . VAL A 1 128 ? -18.274 9.177 22.284 1.00 80.62 128 VAL A N 1
ATOM 1054 C CA . VAL A 1 128 ? -17.717 10.287 21.489 1.00 80.62 128 VAL A CA 1
ATOM 1055 C C . VAL A 1 128 ? -16.620 9.764 20.568 1.00 80.62 128 VAL A C 1
ATOM 1057 O O . VAL A 1 128 ? -16.658 10.034 19.376 1.00 80.62 128 VAL A O 1
ATOM 1060 N N . TRP A 1 129 ? -15.723 8.929 21.088 1.00 74.56 129 TRP A N 1
ATOM 1061 C CA . TRP A 1 129 ? -14.647 8.339 20.299 1.00 74.56 129 TRP A CA 1
ATOM 1062 C C . TRP A 1 129 ? -15.160 7.472 19.135 1.00 74.56 129 TRP A C 1
ATOM 1064 O O . TRP A 1 129 ? -14.701 7.620 18.007 1.00 74.56 129 TRP A O 1
ATOM 1074 N N . VAL A 1 130 ? -16.178 6.630 19.358 1.00 73.19 130 VAL A N 1
ATOM 1075 C CA . VAL A 1 130 ? -16.816 5.852 18.274 1.00 73.19 130 VAL A CA 1
ATOM 1076 C C . VAL A 1 130 ? -17.480 6.758 17.232 1.00 73.19 130 VAL A C 1
ATOM 1078 O O . VAL A 1 130 ? -17.437 6.458 16.042 1.00 73.19 130 VAL A O 1
ATOM 1081 N N . GLN A 1 131 ? -18.091 7.870 17.650 1.00 74.38 131 GLN A N 1
ATOM 1082 C CA . GLN A 1 131 ? -18.674 8.843 16.721 1.00 74.38 131 GLN A CA 1
ATOM 1083 C C . GLN A 1 131 ? -17.606 9.567 15.895 1.00 74.38 131 GLN A C 1
ATOM 1085 O O . GLN A 1 131 ? -17.817 9.778 14.706 1.00 74.38 131 GLN A O 1
ATOM 1090 N N . GLU A 1 132 ? -16.467 9.910 16.496 1.00 79.56 132 GLU A N 1
ATOM 1091 C CA . GLU A 1 132 ? -15.322 10.488 15.786 1.00 79.56 132 GLU A CA 1
ATOM 1092 C C . GLU A 1 132 ? -14.747 9.503 14.761 1.00 79.56 132 GLU A C 1
ATOM 1094 O O . GLU A 1 132 ? -14.506 9.891 13.622 1.00 79.56 132 GLU A O 1
ATOM 1099 N N . LEU A 1 133 ? -14.607 8.220 15.119 1.00 72.00 133 LEU A N 1
ATOM 1100 C CA . LEU A 1 133 ? -14.175 7.173 14.185 1.00 72.00 133 LEU A CA 1
ATOM 1101 C C . LEU A 1 133 ? -15.145 7.017 13.006 1.00 72.00 133 LEU A C 1
ATOM 1103 O O . LEU A 1 133 ? -14.706 6.919 11.864 1.00 72.00 133 LEU A O 1
ATOM 1107 N N . LEU A 1 134 ? -16.457 7.030 13.260 1.00 72.25 134 LEU A N 1
ATOM 1108 C CA . LEU A 1 134 ? -17.466 6.983 12.197 1.00 72.25 134 LEU A CA 1
ATOM 1109 C C . LEU A 1 134 ? -17.418 8.226 11.298 1.00 72.25 134 LEU A C 1
ATOM 1111 O O . LEU A 1 134 ? -17.480 8.083 10.082 1.00 72.25 134 LEU A O 1
ATOM 1115 N N . GLY A 1 135 ? -17.257 9.420 11.875 1.00 74.25 135 GLY A N 1
ATOM 1116 C CA . GLY A 1 135 ? -17.147 10.665 11.111 1.00 74.25 135 GLY A CA 1
ATOM 1117 C C . GLY A 1 135 ? -15.908 10.701 10.213 1.00 74.25 135 GLY A C 1
ATOM 1118 O O . GLY A 1 135 ? -16.008 11.064 9.047 1.00 74.25 135 GLY A O 1
ATOM 1119 N N . LEU A 1 136 ? -14.757 10.240 10.713 1.00 72.12 136 LEU A N 1
ATOM 1120 C CA . LEU A 1 136 ? -13.531 10.125 9.912 1.00 72.12 136 LEU A CA 1
ATOM 1121 C C . LEU A 1 136 ? -13.702 9.165 8.722 1.00 72.12 136 LEU A C 1
ATOM 1123 O O . LEU A 1 136 ? -13.190 9.435 7.638 1.00 72.12 136 LEU A O 1
ATOM 1127 N N . LEU A 1 137 ? -14.453 8.074 8.903 1.00 63.59 137 LEU A N 1
ATOM 1128 C CA . LEU A 1 137 ? -14.760 7.123 7.829 1.00 63.59 137 LEU A CA 1
ATOM 1129 C C . LEU A 1 137 ? -15.728 7.694 6.785 1.00 63.59 137 LEU A C 1
ATOM 1131 O O . LEU A 1 137 ? -15.610 7.384 5.598 1.00 63.59 137 LEU A O 1
ATOM 1135 N N . GLU A 1 138 ? -16.691 8.513 7.209 1.00 70.94 138 GLU A N 1
ATOM 1136 C CA . GLU A 1 138 ? -17.615 9.207 6.307 1.00 70.94 138 GLU A CA 1
ATOM 1137 C C . GLU A 1 138 ? -16.880 10.265 5.465 1.00 70.94 138 GLU A C 1
ATOM 1139 O O . GLU A 1 138 ? -17.032 10.269 4.241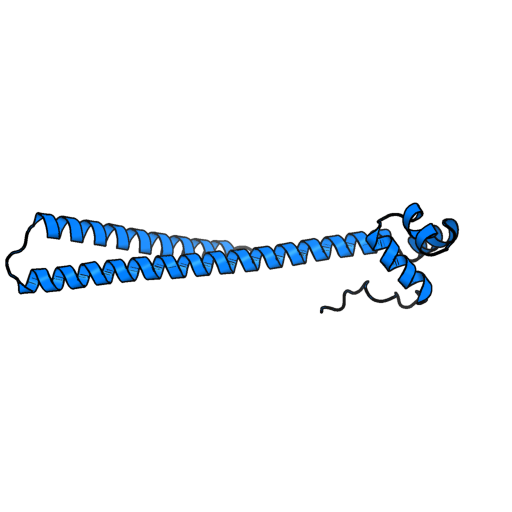 1.00 70.94 138 GLU A O 1
ATOM 1144 N N . ASP A 1 139 ? -15.996 11.057 6.078 1.00 71.31 139 ASP A N 1
ATOM 1145 C CA . ASP A 1 139 ? -15.173 12.064 5.391 1.00 71.31 139 ASP A CA 1
ATOM 1146 C C . ASP A 1 139 ? -14.211 11.435 4.359 1.00 71.31 139 ASP A C 1
ATOM 1148 O O . ASP A 1 139 ? -14.063 11.946 3.243 1.00 71.31 139 ASP A O 1
ATOM 1152 N N . GLU A 1 140 ? -13.580 10.294 4.672 1.00 61.09 140 GLU A N 1
ATOM 1153 C CA . GLU A 1 140 ? -12.746 9.555 3.705 1.00 61.09 140 GLU A CA 1
ATOM 1154 C C . GLU A 1 140 ? -13.564 9.016 2.517 1.00 61.09 140 GLU A C 1
ATOM 1156 O O . GLU A 1 140 ? -13.090 8.993 1.370 1.00 61.09 140 GLU A O 1
ATOM 1161 N N . ARG A 1 141 ? -14.819 8.620 2.759 1.00 58.09 141 ARG A N 1
ATOM 1162 C CA . ARG A 1 141 ? -15.729 8.140 1.712 1.00 58.09 141 ARG A CA 1
ATOM 1163 C C . ARG A 1 141 ? -16.203 9.266 0.793 1.00 58.09 141 ARG A C 1
ATOM 1165 O O . ARG A 1 141 ? -16.403 9.031 -0.397 1.00 58.09 141 ARG A O 1
ATOM 1172 N N . GLU A 1 142 ? -16.374 10.478 1.312 1.00 58.69 142 GLU A N 1
ATOM 1173 C CA . GLU A 1 142 ? -16.762 11.648 0.516 1.00 58.69 142 GLU A CA 1
ATOM 1174 C C . GLU A 1 142 ? -15.573 12.236 -0.262 1.00 58.69 142 GLU A C 1
ATOM 1176 O O . GLU A 1 142 ? -15.697 12.522 -1.456 1.00 58.69 142 GLU A O 1
ATOM 1181 N N . GLY A 1 143 ? -14.380 12.293 0.340 1.00 52.41 143 GLY A N 1
ATOM 1182 C CA . GLY A 1 143 ? -13.157 12.777 -0.318 1.00 52.41 143 GLY A CA 1
ATOM 1183 C C . GLY A 1 143 ? -12.650 11.897 -1.472 1.00 52.41 143 GLY A C 1
ATOM 1184 O O . GLY A 1 143 ? -11.906 12.365 -2.338 1.00 52.41 143 GLY A O 1
ATOM 1185 N N . THR A 1 144 ? -13.069 10.630 -1.532 1.00 52.03 144 THR A N 1
ATOM 1186 C CA . THR A 1 144 ? -12.783 9.713 -2.651 1.00 52.03 144 THR A CA 1
ATOM 1187 C C . THR A 1 144 ? -13.815 9.789 -3.787 1.00 52.03 144 THR A C 1
ATOM 1189 O O . THR A 1 144 ? -13.556 9.268 -4.873 1.00 52.03 144 THR A O 1
ATOM 1192 N N . GLY A 1 145 ? -14.947 10.479 -3.582 1.00 45.09 145 GLY A N 1
ATOM 1193 C CA . GLY A 1 145 ? -16.025 10.648 -4.565 1.00 45.09 145 GLY A CA 1
ATOM 1194 C C . GLY A 1 145 ? -15.867 11.840 -5.521 1.00 45.09 145 GLY A C 1
ATOM 1195 O O . GLY A 1 145 ? -16.449 11.830 -6.604 1.00 45.09 145 GLY A O 1
ATOM 1196 N N . GLU A 1 146 ? -15.048 12.841 -5.185 1.00 43.38 146 GLU A N 1
ATOM 1197 C CA . GLU A 1 146 ? -14.835 14.047 -6.005 1.00 43.38 146 GLU A CA 1
ATOM 1198 C C . GLU A 1 146 ? -13.566 13.973 -6.874 1.00 43.38 146 GLU A C 1
ATOM 1200 O O . GLU A 1 146 ? -12.690 14.833 -6.821 1.00 43.38 146 GLU A O 1
ATOM 1205 N N . LYS A 1 147 ? -13.450 12.941 -7.715 1.00 39.69 147 LYS A N 1
ATOM 1206 C CA . LYS A 1 147 ? -12.612 12.984 -8.931 1.00 39.69 147 LYS A CA 1
ATOM 1207 C C . LYS A 1 147 ? -13.313 12.238 -10.068 1.00 39.69 147 LYS A C 1
ATOM 1209 O O . LYS A 1 147 ? -12.849 11.187 -10.506 1.00 39.69 147 LYS A O 1
ATOM 1214 N N . GLY A 1 148 ? -14.456 12.777 -10.491 1.00 35.62 148 GLY A N 1
ATOM 1215 C CA . GLY A 1 148 ? -15.142 12.442 -11.743 1.00 35.62 148 GLY A CA 1
ATOM 1216 C C . GLY A 1 148 ? -14.983 13.565 -12.752 1.00 35.62 148 GLY A C 1
ATOM 1217 O O . GLY A 1 148 ? -15.198 14.727 -12.344 1.00 35.62 148 GLY A O 1
#

Foldseek 3Di:
DDDDPLLDADPPGDPLLSVLLVQCLVVVDLVVSCVVSVHDSVVNVVSCVVVVSNVVSVVVVVVVVVVVVVVVVVVVVVVVVVVLVVLVVVLVVLVVVLVVVVVVCVVVVPDDPVVNVVSVVSNVVSVVVVVVSVVVVVVVVVVVVPDD